Protein AF-A0A6L5FUK5-F1 (afdb_monomer)

pLDDT: mean 81.08, std 13.23, range [46.0, 97.44]

Sequence (174 aa):
MKKMRAMWQTFRSDVDRRVRTTRMLGLLFLAGGFVVIAKAWDGASNHVRVDSQFPYLLSGGFMGVGLIVTGCMLLVLASMRSERQAQSKQFDDMATLLSRTLGRMSSPAGATGTEAIQVLAGGDTYHVAGCRVLEGKPDLPAITVRQAAAEGLAPCRSCDPPRLAEVTEQNSSN

Nearest PDB structures (foldseek):
  6s1k-assembly1_E  TM=4.528E-01  e=1.231E+00  Escherichia coli str. K-12 substr. MG1655star
  7a0g-assembly1_FFF  TM=4.263E-01  e=5.834E+00  Serratia marcescens
  4ilo-assembly1_A  TM=3.418E-01  e=5.495E+00  Chlamydia trachomatis L2/434/Bu

Secondary structure (DSSP, 8-state):
-HHHHHHHHHHHHTHHHHHHHHHHHHHHHHHHHHHHHHHHHHHHHT-SSGGGHHHHHHHHHHHHHHHHHHHHHHHHHHHHHHHHHHHHHHHHHHHHHHHHHHHHHHS-TT--SSS--EEEEETTEEE-TT-GGGTT-----EEEHHHHHHTTPEEPTTT-PPPHHHHHHHTT--

Solvent-accessible surface area (backbone atoms only — not comparable to full-atom values): 9576 Å² total; per-residue (Å²): 115,71,69,60,55,53,54,51,47,59,72,66,65,42,58,69,53,51,47,50,50,40,38,52,50,12,52,48,31,33,53,48,12,54,52,40,36,54,53,22,49,52,60,28,70,76,44,94,51,66,81,72,22,53,62,35,50,52,54,23,44,56,52,14,52,51,31,30,53,52,10,51,50,38,37,50,55,36,48,55,55,52,50,56,52,53,53,53,51,52,52,53,52,51,52,52,51,48,50,52,50,51,49,55,71,70,44,70,90,75,68,80,66,73,73,74,55,64,26,33,52,53,89,68,27,30,34,40,87,85,39,76,90,47,73,88,60,93,84,55,60,75,40,35,44,62,54,40,56,74,73,64,40,42,68,30,84,90,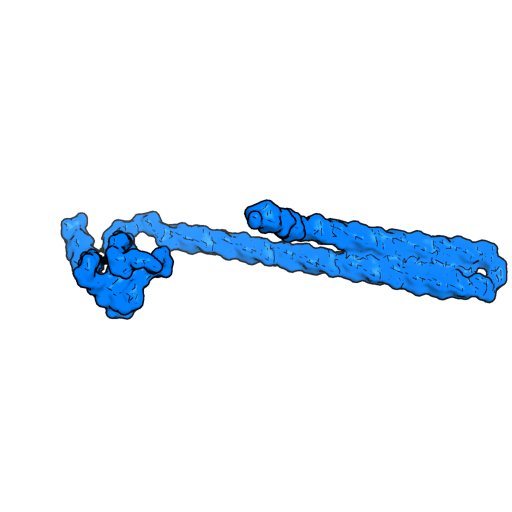55,63,40,83,46,61,69,59,44,54,53,59,55,71,75,112

Structure (mmCIF, N/CA/C/O backbone):
data_AF-A0A6L5FUK5-F1
#
_entry.id   AF-A0A6L5FUK5-F1
#
loop_
_atom_site.group_PDB
_atom_site.id
_atom_site.type_symbol
_atom_site.label_atom_id
_atom_site.label_alt_id
_atom_site.label_comp_id
_atom_site.label_asym_id
_atom_site.label_entity_id
_atom_site.label_seq_id
_atom_site.pdbx_PDB_ins_code
_atom_site.Cartn_x
_atom_site.Cartn_y
_atom_site.Cartn_z
_atom_site.occupancy
_atom_site.B_iso_or_equiv
_atom_site.auth_seq_id
_atom_site.auth_comp_id
_atom_site.auth_asym_id
_atom_site.auth_atom_id
_atom_site.pdbx_PDB_model_num
ATOM 1 N N . MET A 1 1 ? -31.038 10.322 1.437 1.00 53.75 1 MET A N 1
ATOM 2 C CA . MET A 1 1 ? -29.813 10.281 2.279 1.00 53.75 1 MET A CA 1
ATOM 3 C C . MET A 1 1 ? -29.239 8.875 2.524 1.00 53.75 1 MET A C 1
ATOM 5 O O . MET A 1 1 ? -28.025 8.732 2.481 1.00 53.75 1 MET A O 1
ATOM 9 N N . LYS A 1 2 ? -30.044 7.812 2.720 1.00 61.56 2 LYS A N 1
ATOM 10 C CA . LYS A 1 2 ? -29.534 6.432 2.937 1.00 61.56 2 LYS A CA 1
ATOM 11 C C . LYS A 1 2 ? -28.675 5.869 1.785 1.00 61.56 2 LYS A C 1
ATOM 13 O O . LYS A 1 2 ? -27.647 5.255 2.044 1.00 61.56 2 LYS A O 1
ATOM 18 N N . LYS A 1 3 ? -29.036 6.151 0.525 1.00 60.94 3 LYS A N 1
ATOM 19 C CA . LYS A 1 3 ? -28.283 5.689 -0.661 1.00 60.94 3 LYS A CA 1
ATOM 20 C C . LYS A 1 3 ? -26.854 6.253 -0.743 1.00 60.94 3 LYS A C 1
ATOM 22 O O . LYS A 1 3 ? -25.947 5.546 -1.160 1.00 60.94 3 LYS A O 1
ATOM 27 N N . MET A 1 4 ? -26.634 7.485 -0.275 1.00 62.34 4 MET A N 1
ATOM 28 C CA . MET A 1 4 ? -25.300 8.104 -0.271 1.00 62.34 4 MET A CA 1
ATOM 29 C C . MET A 1 4 ? -24.371 7.478 0.776 1.00 62.34 4 MET A C 1
ATOM 31 O O . MET A 1 4 ? -23.194 7.283 0.496 1.00 62.34 4 MET A O 1
ATOM 35 N N . ARG A 1 5 ? -24.898 7.092 1.950 1.00 67.75 5 ARG A N 1
ATOM 36 C CA . ARG A 1 5 ? -24.122 6.362 2.969 1.00 67.75 5 ARG A CA 1
ATOM 37 C C . ARG A 1 5 ? -23.733 4.958 2.499 1.00 67.75 5 ARG A C 1
ATOM 39 O O . ARG A 1 5 ? -22.586 4.572 2.688 1.00 67.75 5 ARG A O 1
ATOM 46 N N . ALA A 1 6 ? -24.646 4.243 1.839 1.00 65.50 6 ALA A N 1
ATOM 47 C CA . ALA A 1 6 ? -24.370 2.915 1.286 1.00 65.50 6 ALA A CA 1
ATOM 48 C C . ALA A 1 6 ? -23.279 2.957 0.200 1.00 65.50 6 ALA A C 1
ATOM 50 O O . ALA A 1 6 ? -22.350 2.158 0.226 1.00 65.50 6 ALA A O 1
ATOM 51 N N . MET A 1 7 ? -23.328 3.954 -0.690 1.00 59.06 7 MET A N 1
ATOM 52 C CA . MET A 1 7 ? -22.319 4.131 -1.740 1.00 59.06 7 MET A CA 1
ATOM 53 C C . MET A 1 7 ? -20.928 4.461 -1.169 1.00 59.06 7 MET A C 1
ATOM 55 O O . MET A 1 7 ? -19.912 3.960 -1.656 1.00 59.06 7 MET A O 1
ATOM 59 N N . TRP A 1 8 ? -20.881 5.241 -0.085 1.00 61.78 8 TRP A N 1
ATOM 60 C CA . TRP A 1 8 ? -19.642 5.555 0.631 1.00 61.78 8 TRP A CA 1
ATOM 61 C C . TRP A 1 8 ? -19.072 4.340 1.381 1.00 61.78 8 TRP A C 1
ATOM 63 O O . TRP A 1 8 ? -17.855 4.173 1.448 1.00 61.78 8 TRP A O 1
ATOM 73 N N . GLN A 1 9 ? -19.935 3.449 1.880 1.00 64.19 9 GLN A N 1
ATOM 74 C CA . GLN A 1 9 ? -19.527 2.177 2.483 1.00 64.19 9 GLN A CA 1
ATOM 75 C C . GLN A 1 9 ? -18.901 1.226 1.455 1.00 64.19 9 GLN A C 1
ATOM 77 O O . GLN A 1 9 ? -17.859 0.655 1.758 1.00 64.19 9 GLN A O 1
ATOM 82 N N . THR A 1 10 ? -19.423 1.141 0.226 1.00 63.06 10 THR A N 1
ATOM 83 C CA . THR A 1 10 ? -18.797 0.360 -0.866 1.00 63.06 10 THR A CA 1
ATOM 84 C C . THR A 1 10 ? -17.425 0.890 -1.294 1.00 63.06 10 THR A C 1
ATOM 86 O O . THR A 1 10 ? -16.534 0.123 -1.644 1.00 63.06 10 THR A O 1
ATOM 89 N N . PHE A 1 11 ? -17.204 2.206 -1.239 1.00 56.25 11 PHE A N 1
ATOM 90 C CA . PHE A 1 11 ? -15.893 2.785 -1.561 1.00 56.25 11 PHE A CA 1
ATOM 91 C C . PHE A 1 11 ? -14.857 2.560 -0.444 1.00 56.25 11 PHE A C 1
ATOM 93 O O . PHE A 1 11 ? -13.644 2.525 -0.696 1.00 56.25 11 PHE A O 1
ATOM 100 N N . ARG A 1 12 ? -15.352 2.411 0.793 1.00 59.16 12 ARG A N 1
ATOM 101 C CA . ARG A 1 12 ? -14.583 2.135 2.010 1.00 59.16 12 ARG A CA 1
ATOM 102 C C . ARG A 1 12 ? -14.350 0.632 2.232 1.00 59.16 12 ARG A C 1
ATOM 104 O O . ARG A 1 12 ? -13.392 0.289 2.912 1.00 59.16 12 ARG A O 1
ATOM 111 N N . SER A 1 13 ? -15.159 -0.245 1.630 1.00 59.88 13 SER A N 1
ATOM 112 C CA . SER A 1 13 ? -15.053 -1.706 1.766 1.00 59.88 13 SER A CA 1
ATOM 113 C C . SER A 1 13 ? -14.000 -2.355 0.865 1.00 59.88 13 SER A C 1
ATOM 115 O O . SER A 1 13 ? -13.596 -3.478 1.129 1.00 59.88 13 SER A O 1
ATOM 117 N N . ASP A 1 14 ? -13.491 -1.665 -0.157 1.00 66.81 14 ASP A N 1
ATOM 118 C CA . ASP A 1 14 ? -12.530 -2.247 -1.109 1.00 66.81 14 ASP A CA 1
ATOM 119 C C . ASP A 1 14 ? -11.057 -2.060 -0.683 1.00 66.81 14 ASP A C 1
ATOM 121 O O . ASP A 1 14 ? -10.169 -1.811 -1.502 1.00 66.81 14 ASP A O 1
ATOM 125 N N . VAL A 1 15 ? -10.763 -2.160 0.618 1.00 68.56 15 VAL A N 1
ATOM 126 C CA . VAL A 1 15 ? -9.381 -2.100 1.135 1.00 68.56 15 VAL A CA 1
ATOM 127 C C . VAL A 1 15 ? -8.523 -3.198 0.496 1.00 68.56 15 VAL A C 1
ATOM 129 O O . VAL A 1 15 ? -7.423 -2.916 0.015 1.00 68.56 15 VAL A O 1
ATOM 132 N N . ASP A 1 16 ? -9.063 -4.412 0.386 1.00 76.25 16 ASP A N 1
ATOM 133 C CA . ASP A 1 16 ? -8.394 -5.546 -0.262 1.00 76.25 16 ASP A CA 1
ATOM 134 C C . ASP A 1 16 ? -8.146 -5.303 -1.753 1.00 76.25 16 ASP A C 1
ATOM 136 O O . ASP A 1 16 ? -7.093 -5.654 -2.299 1.00 76.25 16 ASP A O 1
ATOM 140 N N . ARG A 1 17 ? -9.097 -4.645 -2.421 1.00 79.94 17 ARG A N 1
ATOM 141 C CA . ARG A 1 17 ? -8.989 -4.319 -3.841 1.00 79.94 17 ARG A CA 1
ATOM 142 C C . ARG A 1 17 ? -7.904 -3.280 -4.075 1.00 79.94 17 ARG A C 1
ATOM 144 O O . ARG A 1 17 ? -7.072 -3.489 -4.947 1.00 79.94 17 ARG A O 1
ATOM 151 N N . ARG A 1 18 ? -7.819 -2.243 -3.233 1.00 81.75 18 ARG A N 1
ATOM 152 C CA . ARG A 1 18 ? -6.745 -1.233 -3.280 1.00 81.75 18 ARG A CA 1
ATOM 153 C C . ARG A 1 18 ? -5.362 -1.858 -3.101 1.00 81.75 18 ARG A C 1
ATOM 155 O O . ARG A 1 18 ? -4.462 -1.519 -3.862 1.00 81.75 18 ARG A O 1
ATOM 162 N N . VAL A 1 19 ? -5.194 -2.795 -2.162 1.00 85.12 19 VAL A N 1
ATOM 163 C CA . VAL A 1 19 ? -3.914 -3.506 -1.961 1.00 85.12 19 VAL A CA 1
ATOM 164 C C . VAL A 1 19 ? -3.540 -4.325 -3.200 1.00 85.12 19 VAL A C 1
ATOM 166 O O . VAL A 1 19 ? -2.391 -4.265 -3.645 1.00 85.12 19 VAL A O 1
ATOM 169 N N . ARG A 1 20 ? -4.497 -5.040 -3.812 1.00 87.00 20 ARG A N 1
ATOM 170 C CA . ARG A 1 20 ? -4.259 -5.741 -5.089 1.00 87.00 20 ARG A CA 1
ATOM 171 C C . ARG A 1 20 ? -3.911 -4.781 -6.217 1.00 87.00 20 ARG A C 1
ATOM 173 O O . ARG A 1 20 ? -2.965 -5.055 -6.947 1.00 87.00 20 ARG A O 1
ATOM 180 N N . THR A 1 21 ? -4.625 -3.666 -6.356 1.00 88.44 21 THR A N 1
ATOM 181 C CA . THR A 1 21 ? -4.351 -2.681 -7.408 1.00 88.44 21 THR A CA 1
ATOM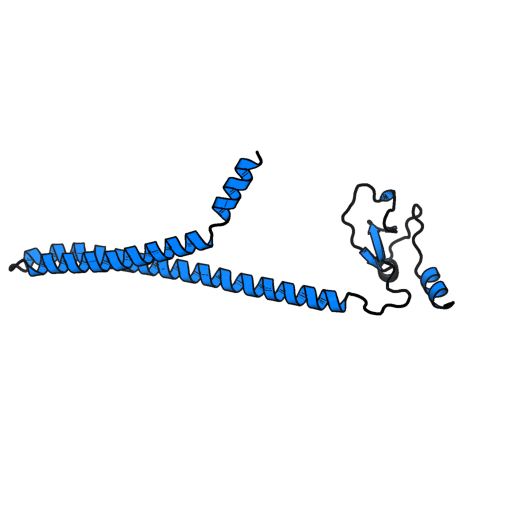 182 C C . THR A 1 21 ? -2.964 -2.071 -7.235 1.00 88.44 21 THR A C 1
ATOM 184 O O . THR A 1 21 ? -2.237 -1.972 -8.215 1.00 88.44 21 THR A O 1
ATOM 187 N N . THR A 1 22 ? -2.541 -1.738 -6.008 1.00 91.31 22 THR A N 1
ATOM 188 C CA . THR A 1 22 ? -1.179 -1.241 -5.746 1.00 91.31 22 THR A CA 1
ATOM 189 C C . THR A 1 22 ? -0.115 -2.285 -6.089 1.00 91.31 22 THR A C 1
ATOM 191 O O . THR A 1 22 ? 0.886 -1.934 -6.706 1.00 91.31 22 THR A O 1
ATOM 194 N N . ARG A 1 23 ? -0.336 -3.568 -5.762 1.00 93.25 23 ARG A N 1
ATOM 195 C CA . ARG A 1 23 ? 0.582 -4.656 -6.149 1.00 93.25 23 ARG A CA 1
ATOM 196 C C . ARG A 1 23 ? 0.679 -4.822 -7.665 1.00 93.25 23 ARG A C 1
ATOM 198 O O . ARG A 1 23 ? 1.782 -4.891 -8.193 1.00 93.25 23 ARG A O 1
ATOM 205 N N . MET A 1 24 ? -0.459 -4.836 -8.358 1.00 93.69 24 MET A N 1
ATOM 206 C CA . MET A 1 24 ? -0.502 -4.931 -9.821 1.00 93.69 24 MET A CA 1
ATOM 207 C C . MET A 1 24 ? 0.178 -3.729 -10.484 1.00 93.69 24 MET A C 1
ATOM 209 O O . MET A 1 24 ? 0.941 -3.910 -11.426 1.00 93.69 24 MET A O 1
ATOM 213 N N . LEU A 1 25 ? -0.032 -2.518 -9.957 1.00 94.56 25 LEU A N 1
ATOM 214 C CA . LEU A 1 25 ? 0.637 -1.309 -10.439 1.00 94.56 25 LEU A CA 1
ATOM 215 C C . LEU A 1 25 ? 2.158 -1.389 -10.226 1.00 94.56 25 LEU A C 1
ATOM 217 O O . LEU A 1 25 ? 2.913 -1.082 -11.140 1.00 94.56 25 LEU A O 1
ATOM 221 N N . GLY A 1 26 ? 2.612 -1.852 -9.056 1.00 94.25 26 GLY A N 1
ATOM 222 C CA . GLY A 1 26 ? 4.036 -2.050 -8.769 1.00 94.25 26 GLY A CA 1
ATOM 223 C C . GLY A 1 26 ? 4.696 -3.061 -9.712 1.00 94.25 26 GLY A C 1
ATOM 224 O O . GLY A 1 26 ? 5.755 -2.777 -10.268 1.00 94.25 26 GLY A O 1
ATOM 225 N N . LEU A 1 27 ? 4.039 -4.200 -9.963 1.00 95.81 27 LEU A N 1
ATOM 226 C CA . LEU A 1 27 ? 4.497 -5.202 -10.934 1.00 95.81 27 LEU A CA 1
ATOM 227 C C . LEU A 1 27 ? 4.532 -4.654 -12.366 1.00 95.81 27 LEU A C 1
ATOM 229 O O . LEU A 1 27 ? 5.468 -4.943 -13.105 1.00 95.81 2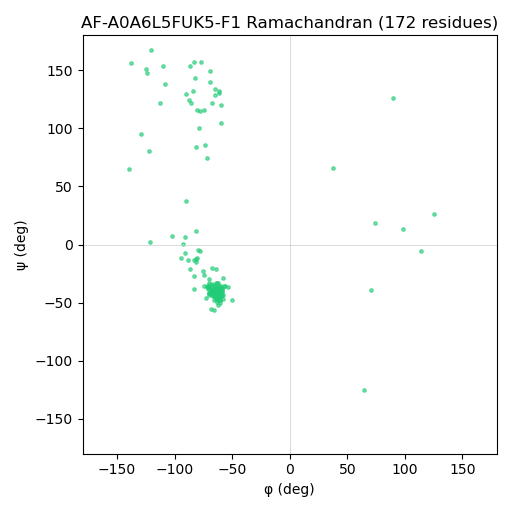7 LEU A O 1
ATOM 233 N N . LEU A 1 28 ? 3.546 -3.837 -12.748 1.00 96.56 28 LEU A N 1
ATOM 234 C CA . LEU A 1 28 ? 3.499 -3.199 -14.062 1.00 96.56 28 LEU A CA 1
ATOM 235 C C . LEU A 1 28 ? 4.661 -2.220 -14.254 1.00 96.56 28 LEU A C 1
ATOM 237 O O . LEU A 1 28 ? 5.303 -2.247 -15.298 1.00 96.56 28 LEU A O 1
ATOM 241 N N . PHE A 1 29 ? 4.966 -1.392 -13.252 1.00 95.88 29 PHE A N 1
ATOM 242 C CA . PHE A 1 29 ? 6.117 -0.481 -13.291 1.00 95.88 29 PHE A CA 1
ATOM 243 C C . PHE A 1 29 ? 7.443 -1.245 -13.351 1.00 95.88 29 PHE A C 1
ATOM 245 O O . PHE A 1 29 ? 8.332 -0.876 -14.115 1.00 95.88 29 PHE A O 1
ATOM 252 N N . LEU A 1 30 ? 7.555 -2.343 -12.600 1.00 96.38 30 LEU A N 1
ATOM 253 C CA . LEU A 1 30 ? 8.735 -3.199 -12.619 1.00 96.38 30 LEU A CA 1
ATOM 254 C C . LEU A 1 30 ? 8.951 -3.823 -14.007 1.00 96.38 30 LEU A C 1
ATOM 256 O O . LEU A 1 30 ? 10.024 -3.678 -14.590 1.00 96.38 30 LEU A O 1
ATOM 260 N N . ALA A 1 31 ? 7.917 -4.455 -14.568 1.00 97.19 31 ALA A N 1
ATOM 261 C CA . ALA A 1 31 ? 7.966 -5.052 -15.901 1.00 97.19 31 ALA A CA 1
ATOM 262 C C . ALA A 1 31 ? 8.209 -3.998 -16.993 1.00 97.19 31 ALA A C 1
ATOM 264 O O . ALA A 1 31 ? 9.047 -4.194 -17.871 1.00 97.19 31 ALA A O 1
ATOM 265 N N . GLY A 1 32 ? 7.530 -2.851 -16.908 1.00 96.44 32 GLY A N 1
ATOM 266 C CA . GLY A 1 32 ? 7.729 -1.724 -17.815 1.00 96.44 32 GLY A CA 1
ATOM 267 C C . GLY A 1 32 ? 9.169 -1.209 -17.799 1.00 96.44 32 GLY A C 1
ATOM 268 O O . GLY A 1 32 ? 9.719 -0.916 -18.856 1.00 96.44 32 GLY A O 1
ATOM 269 N N . GLY A 1 33 ? 9.812 -1.170 -16.629 1.00 95.62 33 GLY A N 1
ATOM 270 C CA . GLY A 1 33 ? 11.202 -0.743 -16.495 1.00 95.62 33 GLY A CA 1
ATOM 271 C C . GLY A 1 33 ? 12.166 -1.673 -17.230 1.00 95.62 33 GLY A C 1
ATOM 272 O O . GLY A 1 33 ? 13.016 -1.201 -17.983 1.00 95.62 33 GLY A O 1
ATOM 273 N N . PHE A 1 34 ? 11.974 -2.992 -17.113 1.00 96.00 34 PHE A N 1
ATOM 274 C CA . PHE A 1 34 ? 12.739 -3.975 -17.889 1.00 96.00 34 PHE A CA 1
ATOM 275 C C . PHE A 1 34 ? 12.525 -3.833 -19.401 1.00 96.00 34 PHE A C 1
ATOM 277 O O . PHE A 1 34 ? 13.484 -3.929 -20.165 1.00 96.00 34 PHE A O 1
ATOM 284 N N . VAL A 1 35 ? 11.295 -3.552 -19.842 1.00 95.94 35 VAL A N 1
ATOM 285 C CA . VAL A 1 35 ? 10.993 -3.318 -21.265 1.00 95.94 35 VAL A CA 1
ATOM 286 C C . VAL A 1 35 ? 11.700 -2.066 -21.789 1.00 95.94 35 VAL A C 1
ATOM 288 O O . VAL A 1 35 ? 12.266 -2.101 -22.882 1.00 95.94 35 VAL A O 1
ATOM 291 N N . VAL A 1 36 ? 11.712 -0.973 -21.018 1.00 94.88 36 VAL A N 1
ATOM 292 C CA . VAL A 1 36 ? 12.430 0.262 -21.384 1.00 94.88 36 VAL A CA 1
ATOM 293 C C . VAL A 1 36 ? 13.930 -0.000 -21.510 1.00 94.88 36 VAL A C 1
ATOM 295 O O . VAL A 1 36 ? 14.529 0.419 -22.497 1.00 94.88 36 VAL A O 1
ATOM 298 N N . ILE A 1 37 ? 14.526 -0.745 -20.573 1.00 93.38 37 ILE A N 1
ATOM 299 C CA . ILE A 1 37 ? 15.950 -1.112 -20.626 1.00 93.38 37 ILE A CA 1
ATOM 300 C C . ILE A 1 37 ? 16.249 -1.974 -21.858 1.00 93.38 37 ILE A C 1
ATOM 302 O O . ILE A 1 37 ? 17.211 -1.701 -22.571 1.00 93.38 37 ILE A O 1
ATOM 306 N N . ALA A 1 38 ? 15.410 -2.969 -22.159 1.00 93.31 38 ALA A N 1
ATOM 307 C CA . ALA A 1 38 ? 15.583 -3.814 -23.339 1.00 93.31 38 ALA A CA 1
ATOM 308 C C . ALA A 1 38 ? 15.497 -3.010 -24.649 1.00 93.31 38 ALA A C 1
ATOM 310 O O . ALA A 1 38 ? 16.313 -3.203 -25.547 1.00 93.31 38 ALA A O 1
ATOM 311 N N . LYS A 1 39 ? 14.555 -2.060 -24.752 1.00 91.38 39 LYS A N 1
ATOM 312 C CA . LYS A 1 39 ? 14.462 -1.159 -25.913 1.00 91.38 39 LYS A CA 1
ATOM 313 C C . LYS A 1 39 ? 15.634 -0.184 -26.004 1.00 91.38 39 LYS A C 1
ATOM 315 O O . LYS A 1 39 ? 16.083 0.115 -27.106 1.00 91.38 39 LYS A O 1
ATOM 320 N N . ALA A 1 40 ? 16.143 0.297 -24.874 1.00 91.06 40 ALA A N 1
ATOM 321 C CA . ALA A 1 40 ? 17.330 1.145 -24.849 1.00 91.06 40 ALA A CA 1
ATOM 322 C C . ALA A 1 40 ? 18.582 0.387 -25.313 1.00 91.06 40 ALA A C 1
ATOM 324 O O . ALA A 1 40 ? 19.393 0.936 -26.055 1.00 91.06 40 ALA A O 1
ATOM 325 N N . TRP A 1 41 ? 18.709 -0.883 -24.923 1.00 90.19 41 TRP A N 1
ATOM 326 C CA . TRP A 1 41 ? 19.774 -1.774 -25.376 1.00 90.19 41 TRP A CA 1
ATOM 327 C C . TRP A 1 41 ? 19.716 -2.032 -26.887 1.00 90.19 41 TRP A C 1
ATOM 329 O O . TRP A 1 41 ? 20.736 -1.945 -27.568 1.00 90.19 41 TRP A O 1
ATOM 339 N N . ASP A 1 42 ? 18.523 -2.289 -27.424 1.00 89.25 42 ASP A N 1
ATOM 340 C CA . ASP A 1 42 ? 18.304 -2.453 -28.866 1.00 89.25 42 ASP A CA 1
ATOM 341 C C . ASP A 1 42 ? 18.746 -1.194 -29.638 1.00 89.25 42 ASP A C 1
ATOM 343 O O . ASP A 1 42 ? 19.552 -1.270 -30.563 1.00 89.25 42 ASP A O 1
ATOM 347 N N . GLY A 1 43 ? 18.344 -0.009 -29.162 1.00 85.12 43 GLY A N 1
ATOM 348 C CA . GLY A 1 43 ? 18.770 1.272 -29.734 1.00 85.12 43 GLY A CA 1
ATOM 349 C C . GLY A 1 43 ? 20.283 1.507 -29.666 1.00 85.12 43 GLY A C 1
ATOM 350 O O . GLY A 1 43 ? 20.882 1.946 -30.644 1.00 85.12 43 GLY A O 1
ATOM 351 N N . ALA A 1 44 ? 20.923 1.181 -28.541 1.00 87.50 44 ALA A N 1
ATOM 352 C CA . ALA A 1 44 ? 22.370 1.327 -28.389 1.00 87.50 44 ALA A CA 1
ATOM 353 C C . ALA A 1 44 ? 23.157 0.342 -29.276 1.00 87.50 44 ALA A C 1
ATOM 355 O O . ALA A 1 44 ? 24.163 0.723 -29.871 1.00 87.50 44 ALA A O 1
ATOM 356 N N . SER A 1 45 ? 22.696 -0.904 -29.401 1.00 86.44 45 SER A N 1
ATOM 357 C CA . SER A 1 45 ? 23.393 -1.952 -30.163 1.00 86.44 45 SER A CA 1
ATOM 358 C C . SER A 1 45 ? 23.263 -1.809 -31.684 1.00 86.44 45 SER A C 1
ATOM 360 O O . SER A 1 45 ? 24.139 -2.264 -32.417 1.00 86.44 45 SER A O 1
ATOM 362 N N . ASN A 1 46 ? 22.230 -1.116 -32.172 1.00 87.00 46 ASN A N 1
ATOM 363 C CA . ASN A 1 46 ? 22.030 -0.867 -33.601 1.00 87.00 46 ASN A CA 1
ATOM 364 C C . ASN A 1 46 ? 22.935 0.253 -34.176 1.00 87.00 46 ASN A C 1
ATOM 366 O O . ASN A 1 46 ? 22.936 0.501 -35.382 1.00 87.00 46 ASN A O 1
ATOM 370 N N . HIS A 1 47 ? 23.717 0.952 -33.341 1.00 83.56 47 HIS A N 1
ATOM 371 C CA . HIS A 1 47 ? 24.590 2.051 -33.765 1.00 83.56 47 HIS A CA 1
ATOM 372 C C . HIS A 1 47 ? 26.085 1.713 -33.623 1.00 83.56 47 HIS A C 1
ATOM 374 O O . HIS A 1 47 ? 26.595 1.483 -32.530 1.00 83.56 47 HIS A O 1
ATOM 380 N N . VAL A 1 48 ? 26.824 1.777 -34.739 1.00 79.44 48 VAL A N 1
ATOM 381 C CA . VAL A 1 48 ? 28.269 1.456 -34.807 1.00 79.44 48 VAL A CA 1
ATOM 382 C C . VAL A 1 48 ? 29.146 2.502 -34.100 1.00 79.44 48 VAL A C 1
ATOM 384 O O . VAL A 1 48 ? 30.213 2.182 -33.583 1.00 79.44 48 VAL A O 1
ATOM 387 N N . ARG A 1 49 ? 28.712 3.768 -34.062 1.00 84.81 49 ARG A N 1
ATOM 388 C CA . ARG A 1 49 ? 29.454 4.864 -33.421 1.00 84.81 49 ARG A CA 1
ATOM 389 C C . ARG A 1 49 ? 29.106 4.972 -31.941 1.00 84.81 49 ARG A C 1
ATOM 391 O O . ARG A 1 49 ? 27.949 5.211 -31.605 1.00 84.81 49 ARG A O 1
ATOM 398 N N . VAL A 1 50 ? 30.125 4.907 -31.085 1.00 83.19 50 VAL A N 1
ATOM 399 C CA . VAL A 1 50 ? 29.992 4.968 -29.618 1.00 83.19 50 VAL A CA 1
ATOM 400 C C . VAL A 1 50 ? 29.345 6.279 -29.147 1.00 83.19 50 VAL A C 1
ATOM 402 O O . VAL A 1 50 ? 28.513 6.261 -28.244 1.00 83.19 50 VAL A O 1
ATOM 405 N N . ASP A 1 51 ? 29.622 7.403 -29.819 1.00 85.75 51 ASP A N 1
ATOM 406 C CA . ASP A 1 51 ? 29.034 8.716 -29.491 1.00 85.75 51 ASP A CA 1
ATOM 407 C C . ASP A 1 51 ? 27.499 8.705 -29.517 1.00 85.75 51 ASP A C 1
ATOM 409 O O . ASP A 1 51 ? 26.841 9.369 -28.718 1.00 85.75 51 ASP A O 1
ATOM 413 N N . SER A 1 52 ? 26.918 7.934 -30.440 1.00 83.25 52 SER A N 1
ATOM 414 C CA . SER A 1 52 ? 25.470 7.821 -30.601 1.00 83.25 52 SER A CA 1
ATOM 415 C C . SER A 1 52 ? 24.838 6.846 -29.603 1.00 83.25 52 SER A C 1
ATOM 417 O O . SER A 1 52 ? 23.621 6.857 -29.460 1.00 83.25 52 SER A O 1
ATOM 419 N N . GLN A 1 53 ? 25.631 6.037 -28.888 1.00 84.38 53 GLN A N 1
ATOM 420 C CA . GLN A 1 53 ? 25.144 5.057 -27.905 1.00 84.38 53 GLN A CA 1
ATOM 421 C C . GLN A 1 53 ? 24.884 5.694 -26.533 1.00 84.38 53 GLN A C 1
ATOM 423 O O . GLN A 1 53 ? 23.890 5.375 -25.878 1.00 84.38 53 GLN A O 1
ATOM 428 N N . PHE A 1 54 ? 25.743 6.633 -26.113 1.00 84.69 54 PHE A N 1
ATOM 429 C CA . PHE A 1 54 ? 25.629 7.340 -24.832 1.00 84.69 54 PHE A CA 1
ATOM 430 C C . PHE A 1 54 ? 24.243 7.938 -24.551 1.00 84.69 54 PHE A C 1
ATOM 432 O O . PHE A 1 54 ? 23.738 7.701 -23.453 1.00 84.69 54 PHE A O 1
ATOM 439 N N . PRO A 1 55 ? 23.587 8.664 -25.479 1.00 87.00 55 PRO A N 1
ATOM 440 C CA . PRO A 1 55 ? 22.274 9.240 -25.199 1.00 87.00 55 PRO A CA 1
ATOM 441 C C . PRO A 1 55 ? 21.204 8.182 -24.893 1.00 87.00 55 PRO A C 1
ATOM 443 O O . PRO A 1 55 ? 20.426 8.384 -23.963 1.00 87.00 55 PRO A O 1
ATOM 446 N N . TYR A 1 56 ? 21.199 7.036 -25.588 1.00 84.88 56 TYR A N 1
ATOM 447 C CA . TYR A 1 56 ? 20.245 5.948 -25.324 1.00 84.88 56 TYR A CA 1
ATOM 448 C C . TYR A 1 56 ? 20.489 5.266 -23.977 1.00 84.88 56 TYR A C 1
ATOM 450 O O . TYR A 1 56 ? 19.536 4.952 -23.262 1.00 84.88 56 TYR A O 1
ATOM 458 N N . LEU A 1 57 ? 21.757 5.069 -23.606 1.00 84.75 57 LEU A N 1
ATOM 459 C CA . LEU A 1 57 ? 22.126 4.496 -22.312 1.00 84.75 57 LEU A CA 1
ATOM 460 C C . LEU A 1 57 ? 21.770 5.436 -21.158 1.00 84.75 57 LEU A C 1
ATOM 462 O O . LEU A 1 57 ? 21.260 4.981 -20.135 1.00 84.75 57 LEU A O 1
ATOM 466 N N . LEU A 1 58 ? 21.979 6.743 -21.337 1.00 89.25 58 LEU A N 1
ATOM 467 C CA . LEU A 1 58 ? 21.628 7.741 -20.335 1.00 89.25 58 LEU A CA 1
ATOM 468 C C . LEU A 1 58 ? 20.105 7.802 -20.151 1.00 89.25 58 LEU A C 1
ATOM 470 O O . LEU A 1 58 ? 19.604 7.596 -19.047 1.00 89.25 58 LEU A O 1
ATOM 474 N N . SER A 1 59 ? 19.350 8.037 -21.229 1.00 89.88 59 SER A N 1
ATOM 475 C CA . SER A 1 59 ? 17.901 8.237 -21.124 1.00 89.88 59 SER A CA 1
ATOM 476 C C . SER A 1 59 ? 17.164 6.947 -20.767 1.00 89.88 59 SER A C 1
ATOM 478 O O . SER A 1 59 ? 16.289 6.957 -19.905 1.00 89.88 59 SER A O 1
ATOM 480 N N . GLY A 1 60 ? 17.528 5.827 -21.393 1.00 87.56 60 GLY A N 1
ATOM 481 C CA . GLY A 1 60 ? 16.903 4.527 -21.162 1.00 87.56 60 GLY A CA 1
ATOM 482 C C . GLY A 1 60 ? 17.300 3.891 -19.832 1.00 87.56 60 GLY A C 1
ATOM 483 O O . GLY A 1 60 ? 16.457 3.286 -19.169 1.00 87.56 60 GLY A O 1
ATOM 484 N N . GLY A 1 61 ? 18.551 4.079 -19.401 1.00 89.75 61 GLY A N 1
ATOM 485 C CA . GLY A 1 61 ? 19.049 3.596 -18.116 1.00 89.75 61 GLY A CA 1
ATOM 486 C C . GLY A 1 61 ? 18.408 4.326 -16.940 1.00 89.75 61 GLY A C 1
ATOM 487 O O . GLY A 1 61 ? 17.775 3.687 -16.100 1.00 89.75 61 GLY A O 1
ATOM 488 N N . PHE A 1 62 ? 18.495 5.661 -16.897 1.00 92.62 62 PHE A N 1
ATOM 489 C CA . PHE A 1 62 ? 17.910 6.437 -15.796 1.00 92.62 62 PHE A CA 1
ATOM 490 C C . PHE A 1 62 ? 16.390 6.276 -15.717 1.00 92.62 62 PHE A C 1
ATOM 492 O O . PHE A 1 62 ? 15.853 6.063 -14.628 1.00 92.62 62 PHE A O 1
ATOM 499 N N . MET A 1 63 ? 15.692 6.317 -16.857 1.00 92.88 63 MET A N 1
ATOM 500 C CA . MET A 1 63 ? 14.241 6.131 -16.884 1.00 92.88 63 MET A CA 1
ATOM 501 C C . MET A 1 63 ? 13.840 4.704 -16.486 1.00 92.88 63 MET A C 1
ATOM 503 O O . MET A 1 63 ? 12.929 4.532 -15.678 1.00 92.88 63 MET A O 1
ATOM 507 N N . GLY A 1 64 ? 14.535 3.685 -17.003 1.00 94.56 64 GLY A N 1
ATOM 508 C CA . GLY A 1 64 ? 14.272 2.282 -16.687 1.00 94.56 64 GLY A CA 1
ATOM 509 C C . GLY A 1 64 ? 14.505 1.959 -15.211 1.00 94.56 64 GLY A C 1
ATOM 510 O O . GLY A 1 64 ? 13.618 1.419 -14.550 1.00 94.56 64 GLY A O 1
ATOM 511 N N . VAL A 1 65 ? 15.654 2.362 -14.662 1.00 95.94 65 VAL A N 1
ATOM 512 C CA . VAL A 1 65 ? 15.979 2.174 -13.239 1.00 95.94 65 VAL A CA 1
ATOM 513 C C . VAL A 1 65 ? 15.009 2.951 -12.349 1.00 95.94 65 VAL A C 1
ATOM 515 O O . VAL A 1 65 ? 14.517 2.399 -11.367 1.00 95.94 65 VAL A O 1
ATOM 518 N N . GLY A 1 66 ? 14.659 4.192 -12.703 1.00 96.19 66 GLY A N 1
ATOM 519 C CA . GLY A 1 66 ? 13.671 4.980 -11.963 1.00 96.19 66 GLY A CA 1
ATOM 520 C C . GLY A 1 66 ? 12.298 4.301 -11.894 1.00 96.19 66 GLY A C 1
ATOM 521 O O . GLY A 1 66 ? 11.664 4.286 -10.833 1.00 96.19 66 GLY A O 1
ATOM 522 N N . LEU A 1 67 ? 11.862 3.674 -12.993 1.00 96.06 67 LEU A N 1
ATOM 523 C CA . LEU A 1 67 ? 10.611 2.914 -13.045 1.00 96.06 67 LEU A CA 1
ATOM 524 C C . LEU A 1 67 ? 10.672 1.649 -12.174 1.00 96.06 67 LEU A C 1
ATOM 526 O O . LEU A 1 67 ? 9.739 1.391 -11.414 1.00 96.06 67 LEU A O 1
ATOM 530 N N . ILE A 1 68 ? 11.788 0.911 -12.225 1.00 97.12 68 ILE A N 1
ATOM 531 C CA . ILE A 1 68 ? 12.040 -0.280 -11.395 1.00 97.12 68 ILE A CA 1
ATOM 532 C C . ILE A 1 68 ? 12.031 0.087 -9.908 1.00 97.12 68 ILE A C 1
ATOM 534 O O . ILE A 1 68 ? 11.315 -0.538 -9.131 1.00 97.12 68 ILE A O 1
ATOM 538 N N . VAL A 1 69 ? 12.779 1.120 -9.506 1.00 97.44 69 VAL A N 1
ATOM 539 C CA . VAL A 1 69 ? 12.867 1.571 -8.105 1.00 97.44 69 VAL A CA 1
ATOM 540 C C . VAL A 1 69 ? 11.497 2.003 -7.591 1.00 97.44 69 VAL A C 1
ATOM 542 O O . VAL A 1 69 ? 11.086 1.599 -6.503 1.00 97.44 69 VAL A O 1
ATOM 545 N N . THR A 1 70 ? 10.754 2.764 -8.395 1.00 96.44 70 THR A N 1
ATOM 546 C CA . THR A 1 70 ? 9.388 3.180 -8.056 1.00 96.44 70 THR A CA 1
ATOM 547 C C . THR A 1 70 ? 8.455 1.971 -7.925 1.00 96.44 70 THR A C 1
ATOM 549 O O . THR A 1 70 ? 7.691 1.887 -6.963 1.00 96.44 70 THR A O 1
ATOM 552 N N . GLY A 1 71 ? 8.546 0.995 -8.836 1.00 96.19 71 GLY A N 1
ATOM 553 C CA . GLY A 1 71 ? 7.790 -0.259 -8.780 1.00 96.19 71 GLY A CA 1
ATOM 554 C C . GLY A 1 71 ? 8.086 -1.073 -7.518 1.00 96.19 71 GLY A C 1
ATOM 555 O O . GLY A 1 71 ? 7.162 -1.462 -6.802 1.00 96.19 71 GLY A O 1
ATOM 556 N N . CYS A 1 72 ? 9.365 -1.258 -7.184 1.00 96.62 72 CYS A N 1
ATOM 557 C CA . CYS A 1 72 ? 9.799 -1.921 -5.954 1.00 96.62 72 CYS A CA 1
ATOM 558 C C . CYS A 1 72 ? 9.285 -1.195 -4.705 1.00 96.62 72 CYS A C 1
ATOM 560 O O . CYS A 1 72 ? 8.741 -1.835 -3.804 1.00 96.62 72 CYS A O 1
ATOM 562 N N . MET A 1 73 ? 9.379 0.137 -4.667 1.00 96.25 73 MET A N 1
ATOM 563 C CA . MET A 1 73 ? 8.869 0.936 -3.552 1.00 96.25 73 MET A CA 1
ATOM 564 C C . MET A 1 73 ? 7.356 0.754 -3.364 1.00 96.25 73 MET A C 1
ATOM 566 O O . MET A 1 73 ? 6.886 0.571 -2.241 1.00 96.25 73 MET A O 1
ATOM 570 N N . LEU A 1 74 ? 6.576 0.734 -4.451 1.00 94.19 74 LEU A N 1
ATOM 571 C CA . LEU A 1 74 ? 5.134 0.462 -4.392 1.00 94.19 74 LEU A CA 1
ATOM 572 C C . LEU A 1 74 ? 4.825 -0.942 -3.852 1.00 94.19 74 LEU A C 1
ATOM 574 O O . LEU A 1 74 ? 3.877 -1.099 -3.077 1.00 94.19 74 LEU A O 1
ATOM 578 N N . LEU A 1 75 ? 5.620 -1.952 -4.220 1.00 94.69 75 LEU A N 1
ATOM 579 C CA . LEU A 1 75 ? 5.468 -3.318 -3.711 1.00 94.69 75 LEU A CA 1
ATOM 580 C C . LEU A 1 75 ? 5.776 -3.413 -2.214 1.00 94.69 75 LEU A C 1
ATOM 582 O O . LEU A 1 75 ? 5.001 -4.038 -1.489 1.00 94.69 75 LEU A O 1
ATOM 586 N N . VAL A 1 76 ? 6.831 -2.744 -1.740 1.00 95.50 76 VAL A N 1
ATOM 587 C CA . VAL A 1 76 ? 7.177 -2.670 -0.310 1.00 95.50 76 VAL A CA 1
ATOM 588 C C . VAL A 1 76 ? 6.090 -1.939 0.480 1.00 95.50 76 VAL A C 1
ATOM 590 O O . VAL A 1 76 ? 5.632 -2.409 1.518 1.00 95.50 76 VAL A O 1
ATOM 593 N N . LEU A 1 77 ? 5.584 -0.813 -0.025 1.00 92.19 77 LEU A N 1
ATOM 594 C CA . LEU A 1 77 ? 4.472 -0.115 0.625 1.00 92.19 77 LEU A CA 1
ATOM 595 C C . LEU A 1 77 ? 3.209 -0.988 0.687 1.00 92.19 77 LEU A C 1
ATOM 597 O O . LEU A 1 77 ? 2.469 -0.941 1.674 1.00 92.19 77 LEU A O 1
ATOM 601 N N . ALA A 1 78 ? 2.956 -1.799 -0.343 1.00 91.06 78 ALA A N 1
ATOM 602 C CA . ALA A 1 78 ? 1.854 -2.751 -0.341 1.00 91.06 78 ALA A CA 1
ATOM 603 C C . ALA A 1 78 ? 2.075 -3.915 0.643 1.00 91.06 78 ALA A C 1
ATOM 605 O O . ALA A 1 78 ? 1.111 -4.317 1.301 1.00 91.06 78 ALA A O 1
ATOM 606 N N . SER A 1 79 ? 3.303 -4.437 0.785 1.00 89.88 79 SER A N 1
ATOM 607 C CA . SER A 1 79 ? 3.625 -5.488 1.763 1.00 89.88 79 SER A CA 1
ATOM 608 C C . SER A 1 79 ? 3.474 -4.976 3.193 1.00 89.88 79 SER A C 1
ATOM 610 O O . SER A 1 79 ? 2.710 -5.561 3.962 1.00 89.88 79 SER A O 1
ATOM 612 N N . MET A 1 80 ? 4.037 -3.806 3.502 1.00 89.81 80 MET A N 1
ATOM 613 C CA . MET A 1 80 ? 3.916 -3.179 4.820 1.00 89.81 80 MET A CA 1
ATOM 614 C C . MET A 1 80 ? 2.461 -2.909 5.208 1.00 89.81 80 MET A C 1
ATOM 616 O O . MET A 1 80 ? 2.060 -3.127 6.351 1.00 89.81 80 MET A O 1
ATOM 620 N N . ARG A 1 81 ? 1.630 -2.446 4.264 1.00 86.88 81 ARG A N 1
ATOM 621 C CA . ARG A 1 81 ? 0.193 -2.256 4.517 1.00 86.88 81 ARG A CA 1
ATOM 622 C C . ARG A 1 81 ? -0.517 -3.578 4.799 1.00 86.88 81 ARG A C 1
ATOM 624 O O . ARG A 1 81 ? -1.372 -3.607 5.680 1.00 86.88 81 ARG A O 1
ATOM 631 N N . SER A 1 82 ? -0.169 -4.652 4.088 1.00 85.50 82 SER A N 1
ATOM 632 C CA . SER A 1 82 ? -0.756 -5.972 4.345 1.00 85.50 82 SER A CA 1
ATOM 633 C C . SER A 1 82 ? -0.312 -6.574 5.680 1.00 85.50 82 SER A C 1
ATOM 635 O O . SER A 1 82 ? -1.135 -7.150 6.383 1.00 85.50 82 SER A O 1
ATOM 637 N N . GLU A 1 83 ? 0.947 -6.379 6.073 1.00 88.50 83 GLU A N 1
ATOM 638 C CA . GLU A 1 83 ? 1.486 -6.857 7.351 1.00 88.50 83 GLU A CA 1
ATOM 639 C C . GLU A 1 83 ? 0.828 -6.150 8.537 1.00 88.50 83 GLU A C 1
ATOM 641 O O . GLU A 1 83 ? 0.387 -6.806 9.477 1.00 88.50 83 GLU A O 1
ATOM 646 N N . ARG A 1 84 ? 0.658 -4.822 8.461 1.00 85.69 84 ARG A N 1
ATOM 647 C CA . ARG A 1 84 ? -0.053 -4.054 9.497 1.00 85.69 84 ARG A CA 1
ATOM 648 C C . ARG A 1 84 ? -1.495 -4.531 9.690 1.00 85.69 84 ARG A C 1
ATOM 650 O O . ARG A 1 84 ? -1.967 -4.599 10.819 1.00 85.69 84 ARG A O 1
ATOM 657 N N . GLN A 1 85 ? -2.185 -4.884 8.603 1.00 81.50 85 GLN A N 1
ATOM 658 C CA . GLN A 1 85 ? -3.546 -5.428 8.674 1.00 81.50 85 GLN A CA 1
ATOM 659 C C . GLN A 1 85 ? -3.587 -6.851 9.234 1.00 81.50 85 GLN A C 1
ATOM 661 O O . GLN A 1 85 ? -4.540 -7.209 9.922 1.00 81.50 85 GLN A O 1
ATOM 666 N N . ALA A 1 86 ? -2.580 -7.672 8.931 1.00 85.19 86 ALA A N 1
ATOM 667 C CA . ALA A 1 86 ? -2.478 -9.011 9.497 1.00 85.19 86 ALA A CA 1
ATOM 668 C C . ALA A 1 86 ? -2.262 -8.947 11.017 1.00 85.19 86 ALA A C 1
ATOM 670 O O . ALA A 1 86 ? -2.934 -9.663 11.754 1.00 85.19 86 ALA A O 1
ATOM 671 N N . GLN A 1 87 ? -1.397 -8.042 11.487 1.00 82.19 87 GLN A N 1
ATOM 672 C CA . GLN A 1 87 ? -1.131 -7.848 12.915 1.00 82.19 87 GLN A CA 1
ATOM 673 C C . GLN A 1 87 ? -2.367 -7.355 13.677 1.00 82.19 87 GLN A C 1
ATOM 675 O O . GLN A 1 87 ? -2.698 -7.918 14.716 1.00 82.19 87 GLN A O 1
ATOM 680 N N . SER A 1 88 ? -3.092 -6.352 13.163 1.00 85.25 88 SER A N 1
ATOM 681 C CA . SER A 1 88 ? -4.277 -5.828 13.860 1.00 85.25 88 SER A CA 1
ATOM 682 C C . SER A 1 88 ? -5.370 -6.887 14.031 1.00 85.25 88 SER A C 1
ATOM 684 O O . SER A 1 88 ? -5.965 -6.983 15.098 1.00 85.25 88 SER A O 1
ATOM 686 N N . LYS A 1 89 ? -5.589 -7.729 13.011 1.00 87.94 89 LYS A N 1
ATOM 687 C CA . LYS A 1 89 ? -6.566 -8.827 13.080 1.00 87.94 89 LYS A CA 1
ATOM 688 C C . LYS A 1 89 ? -6.197 -9.861 14.142 1.00 87.94 89 LYS A C 1
ATOM 690 O O . LYS A 1 89 ? -7.074 -10.314 14.864 1.00 87.94 89 LYS A O 1
ATOM 695 N N . GLN A 1 90 ? -4.911 -10.196 14.269 1.00 91.12 90 GLN A N 1
ATOM 696 C CA . GLN A 1 90 ? -4.447 -11.117 15.312 1.00 91.12 90 GLN A CA 1
ATOM 697 C C . GLN A 1 90 ? -4.739 -10.566 16.713 1.00 91.12 90 GLN A C 1
ATOM 699 O O . GLN A 1 90 ? -5.230 -11.307 17.559 1.00 91.12 90 GLN A O 1
ATOM 704 N N . PHE A 1 91 ? -4.501 -9.269 16.948 1.00 92.25 91 PHE A N 1
ATOM 705 C CA . PHE A 1 91 ? -4.838 -8.633 18.225 1.00 92.25 91 PHE A CA 1
ATOM 706 C C . PHE A 1 91 ? -6.344 -8.636 18.505 1.00 92.25 91 PHE A C 1
ATOM 708 O O . PHE A 1 91 ? -6.737 -8.981 19.618 1.00 92.25 91 PHE A O 1
ATOM 715 N N . ASP A 1 92 ? -7.182 -8.309 17.518 1.00 92.69 92 ASP A N 1
ATOM 716 C CA . ASP A 1 92 ? -8.644 -8.327 17.670 1.00 92.69 92 ASP A CA 1
ATOM 717 C C . ASP A 1 92 ? -9.176 -9.742 17.950 1.00 92.69 92 ASP A C 1
ATOM 719 O O . ASP A 1 92 ? -10.032 -9.931 18.821 1.00 92.69 92 ASP A O 1
ATOM 723 N N . ASP A 1 93 ? -8.639 -10.756 17.267 1.00 93.75 93 ASP A N 1
ATOM 724 C CA . ASP A 1 93 ? -8.984 -12.158 17.503 1.00 93.75 93 ASP A CA 1
ATOM 725 C C . ASP A 1 93 ? -8.565 -12.593 18.915 1.00 93.75 93 ASP A C 1
ATOM 727 O O . ASP A 1 93 ? -9.376 -13.164 19.649 1.00 93.75 93 ASP A O 1
ATOM 731 N N . MET A 1 94 ? -7.338 -12.269 19.344 1.00 94.19 94 MET A N 1
ATOM 732 C CA . MET A 1 94 ? -6.864 -12.549 20.705 1.00 94.19 94 MET A CA 1
ATOM 733 C C . MET A 1 94 ? -7.721 -11.839 21.759 1.00 94.19 94 MET A C 1
ATOM 735 O O . MET A 1 94 ? -8.137 -12.474 22.728 1.00 94.19 94 MET A O 1
ATOM 739 N N . ALA A 1 95 ? -8.049 -10.560 21.560 1.00 94.06 95 ALA A N 1
ATOM 740 C CA . ALA A 1 95 ? -8.914 -9.793 22.456 1.00 94.06 95 ALA A CA 1
ATOM 741 C C . ALA A 1 95 ? -10.323 -10.400 22.542 1.00 94.06 95 ALA A C 1
ATOM 743 O O . ALA A 1 95 ? -10.894 -10.496 23.628 1.00 94.06 95 ALA A O 1
ATOM 744 N N . THR A 1 96 ? -10.863 -10.876 21.419 1.00 95.38 96 THR A N 1
ATOM 745 C CA . THR A 1 96 ? -12.173 -11.536 21.356 1.00 95.38 96 THR A CA 1
ATOM 746 C C . THR A 1 96 ? -12.164 -12.901 22.050 1.00 95.38 96 THR A C 1
ATOM 748 O O . THR A 1 96 ? -13.136 -13.289 22.700 1.00 95.38 96 THR A O 1
ATOM 751 N N . LEU A 1 97 ? -11.073 -13.660 21.940 1.00 94.44 97 LEU A N 1
ATOM 752 C CA . LEU A 1 97 ? -10.921 -14.928 22.653 1.00 94.44 97 LEU A CA 1
ATOM 753 C C . LEU A 1 97 ? -10.749 -14.709 24.159 1.00 94.44 97 LEU A C 1
ATOM 755 O O . LEU A 1 97 ? -11.389 -15.415 24.944 1.00 94.44 97 LEU A O 1
ATOM 759 N N . LEU A 1 98 ? -9.957 -13.712 24.569 1.00 95.50 98 LEU A N 1
ATOM 760 C CA . LEU A 1 98 ? -9.840 -13.327 25.975 1.00 95.50 98 LEU A CA 1
ATOM 761 C C . LEU A 1 98 ? -11.190 -12.882 26.532 1.00 95.50 98 LEU A C 1
ATOM 763 O O . LEU A 1 98 ? -11.589 -13.382 27.577 1.00 95.50 98 LEU A O 1
ATOM 767 N N . SER A 1 99 ? -11.924 -12.011 25.834 1.00 92.38 99 SER A N 1
ATOM 768 C CA . SER A 1 99 ? -13.222 -11.522 26.308 1.00 92.38 99 SER A CA 1
ATOM 769 C C . SER A 1 99 ? -14.261 -12.638 26.418 1.00 92.38 99 SER A C 1
ATOM 771 O O . SER A 1 99 ? -14.998 -12.682 27.397 1.00 92.38 99 SER A O 1
ATOM 773 N N . ARG A 1 100 ? -14.279 -13.608 25.493 1.00 91.88 100 ARG A N 1
ATOM 774 C CA . ARG A 1 100 ? -15.125 -14.811 25.617 1.00 91.88 100 ARG A CA 1
ATOM 775 C C . ARG A 1 100 ? -14.719 -15.700 26.789 1.00 91.88 100 ARG A C 1
ATOM 777 O O . ARG A 1 100 ? -15.586 -16.281 27.436 1.00 91.88 100 ARG A O 1
ATOM 784 N N . THR A 1 101 ? -13.422 -15.843 27.047 1.00 92.50 101 THR A N 1
ATOM 785 C CA . THR A 1 101 ? -12.916 -16.693 28.136 1.00 92.50 101 THR A CA 1
ATOM 786 C C . THR A 1 101 ? -13.179 -16.045 29.495 1.00 92.50 101 THR A C 1
ATOM 788 O O . THR A 1 101 ? -13.726 -16.699 30.380 1.00 92.50 101 THR A O 1
ATOM 791 N N . LEU A 1 102 ? -12.888 -14.749 29.634 1.00 91.25 102 LEU A N 1
ATOM 792 C CA . LEU A 1 102 ? -13.244 -13.939 30.801 1.00 91.25 102 LEU A CA 1
ATOM 793 C C . LEU A 1 102 ? -14.762 -13.903 30.997 1.00 91.25 102 LEU A C 1
ATOM 795 O O . LEU A 1 102 ? -15.226 -14.142 32.100 1.00 91.25 102 LEU A O 1
ATOM 799 N N . GLY A 1 103 ? -15.544 -13.731 29.929 1.00 85.75 103 GLY A N 1
ATOM 800 C CA . GLY A 1 103 ? -17.006 -13.784 29.979 1.00 85.75 103 GLY A CA 1
ATOM 801 C C . GLY A 1 103 ? -17.558 -15.138 30.437 1.00 85.75 103 GLY A C 1
ATOM 802 O O . GLY A 1 103 ? -18.537 -15.167 31.173 1.00 85.75 103 GLY A O 1
ATOM 803 N N . ARG A 1 104 ? -16.922 -16.267 30.077 1.00 79.88 104 ARG A N 1
ATOM 804 C CA . ARG A 1 104 ? -17.279 -17.586 30.637 1.00 79.88 104 ARG A CA 1
ATOM 805 C C . ARG A 1 104 ? -16.889 -17.736 32.103 1.00 79.88 104 ARG A C 1
ATOM 807 O O . ARG A 1 104 ? -17.636 -18.373 32.828 1.00 79.88 104 ARG A O 1
ATOM 814 N N . MET A 1 105 ? -15.752 -17.183 32.528 1.00 74.12 105 MET A N 1
ATOM 815 C CA . MET A 1 105 ? -15.347 -17.204 33.940 1.00 74.12 105 MET A CA 1
ATOM 816 C C . MET A 1 105 ? -16.220 -16.288 34.810 1.00 74.12 105 MET A C 1
ATOM 818 O O . MET A 1 105 ? -16.505 -16.628 35.951 1.00 74.12 105 MET A O 1
ATOM 822 N N . SER A 1 106 ? -16.670 -15.151 34.273 1.00 69.12 106 SER A N 1
ATOM 823 C CA . SER A 1 106 ? -17.579 -14.213 34.944 1.00 69.12 106 SER A CA 1
ATOM 824 C C . SER A 1 106 ? -19.054 -14.603 34.836 1.00 69.12 106 SER A C 1
ATOM 826 O O . SER A 1 106 ? -19.877 -14.040 35.550 1.00 69.12 106 SER A O 1
ATOM 828 N N . SER A 1 107 ? -19.411 -15.546 33.959 1.00 55.69 107 SER A N 1
ATOM 829 C CA . SER A 1 107 ? -20.751 -16.124 33.920 1.00 55.69 107 SER A CA 1
ATOM 830 C C . SER A 1 107 ? -20.863 -17.137 35.058 1.00 55.69 107 SER A C 1
ATOM 832 O O . SER A 1 107 ? -20.175 -18.159 35.013 1.00 55.69 107 SER A O 1
ATOM 834 N N . PRO A 1 108 ? -21.721 -16.913 36.067 1.00 53.94 108 PRO A N 1
ATOM 835 C CA . PRO A 1 108 ? -21.834 -17.818 37.192 1.00 53.94 108 PRO A CA 1
ATOM 836 C C . PRO A 1 108 ? -22.571 -19.084 36.748 1.00 53.94 108 PRO A C 1
ATOM 838 O O . PRO A 1 108 ? -23.784 -19.214 36.901 1.00 53.94 108 PRO A O 1
ATOM 841 N N . ALA A 1 109 ? -21.837 -20.049 36.202 1.00 50.81 109 ALA A N 1
ATOM 842 C CA . ALA A 1 109 ? -22.284 -21.431 36.156 1.00 50.81 109 ALA A CA 1
ATOM 843 C C . ALA A 1 109 ? -22.209 -21.988 37.590 1.00 50.81 109 ALA A C 1
ATOM 845 O O . ALA A 1 109 ? -21.279 -22.710 37.932 1.00 50.81 109 ALA A O 1
ATOM 846 N N . GLY A 1 110 ? -23.153 -21.572 38.444 1.00 51.00 110 GLY A N 1
ATOM 847 C CA . GLY A 1 110 ? -23.304 -22.089 39.809 1.00 51.00 110 GLY A CA 1
ATOM 848 C C . GLY A 1 110 ? -23.293 -21.072 40.956 1.00 51.00 110 GLY A C 1
ATOM 849 O O . GLY A 1 110 ? -22.947 -21.462 42.065 1.00 51.00 110 GLY A O 1
ATOM 850 N N . ALA A 1 111 ? -23.670 -19.800 40.758 1.00 48.56 111 ALA A N 1
ATOM 851 C CA . ALA A 1 111 ? -23.891 -18.898 41.900 1.00 48.56 111 ALA A CA 1
ATOM 852 C C . ALA A 1 111 ? -25.290 -19.114 42.499 1.00 48.56 111 ALA A C 1
ATOM 854 O O . ALA A 1 111 ? -26.248 -18.412 42.176 1.00 48.56 111 ALA A O 1
ATOM 855 N N . THR A 1 112 ? -25.413 -20.105 43.376 1.00 49.53 112 THR A N 1
ATOM 856 C CA . THR A 1 112 ? -26.499 -20.164 44.358 1.00 49.53 112 THR A CA 1
ATOM 857 C C . THR A 1 112 ? -26.227 -19.150 45.466 1.00 49.53 112 THR A C 1
ATOM 859 O O . THR A 1 112 ? -25.264 -19.299 46.213 1.00 49.53 112 THR A O 1
ATOM 862 N N . GLY A 1 113 ? -27.097 -18.143 45.577 1.00 56.78 113 GLY A N 1
ATOM 863 C CA . GLY A 1 113 ? -27.236 -17.323 46.781 1.00 56.78 113 GLY A CA 1
ATOM 864 C C . GLY A 1 113 ? -26.353 -16.074 46.850 1.00 56.78 113 GLY A C 1
ATOM 865 O O . GLY A 1 113 ? -25.133 -16.131 46.757 1.00 56.78 113 GLY A O 1
ATOM 866 N N . THR A 1 114 ? -26.982 -14.923 47.083 1.00 51.44 114 THR A N 1
ATOM 867 C CA . THR A 1 114 ? -26.379 -13.619 47.442 1.00 51.44 114 THR A CA 1
ATOM 868 C C . THR A 1 114 ? -25.589 -12.858 46.362 1.00 51.44 114 THR A C 1
ATOM 870 O O . THR A 1 114 ? -25.734 -11.641 46.280 1.00 51.44 114 THR A O 1
ATOM 873 N N . GLU A 1 115 ? -24.799 -13.504 45.498 1.00 54.38 115 GLU A N 1
ATOM 874 C CA . GLU A 1 115 ? -23.921 -12.779 44.545 1.00 54.38 115 GLU A CA 1
ATOM 875 C C . GLU A 1 115 ? -24.568 -12.418 43.201 1.00 54.38 115 GLU A C 1
ATOM 877 O O . GLU A 1 115 ? -24.037 -11.601 42.451 1.00 54.38 115 GLU A O 1
ATOM 882 N N . ALA A 1 116 ? -25.729 -12.997 42.895 1.00 60.03 116 ALA A N 1
ATOM 883 C CA . ALA A 1 116 ? -26.363 -12.863 41.584 1.00 60.03 116 ALA A CA 1
ATOM 884 C C . ALA A 1 116 ? -27.348 -11.684 41.464 1.00 60.03 116 ALA A C 1
ATOM 886 O O . ALA A 1 116 ? -27.830 -11.412 40.364 1.00 60.03 116 ALA A O 1
ATOM 887 N N . ILE A 1 117 ? -27.671 -10.984 42.560 1.00 68.44 117 ILE A N 1
ATOM 888 C CA . ILE A 1 117 ? -28.612 -9.856 42.506 1.00 68.44 117 ILE A CA 1
ATOM 889 C C . ILE A 1 117 ? -27.876 -8.629 41.957 1.00 68.44 117 ILE A C 1
ATOM 891 O O . ILE A 1 117 ? -27.123 -7.957 42.667 1.00 68.44 117 ILE A O 1
ATOM 895 N N . GLN A 1 118 ? -28.082 -8.370 40.666 1.00 77.56 118 GLN A N 1
ATOM 896 C CA . GLN A 1 118 ? -27.536 -7.214 39.960 1.00 77.56 118 GLN A CA 1
ATOM 897 C C . GLN A 1 118 ? -28.439 -5.988 40.155 1.00 77.56 118 GLN A C 1
ATOM 899 O O . GLN A 1 118 ? -29.656 -6.058 39.974 1.00 77.56 118 GLN A O 1
ATOM 904 N N . VAL A 1 119 ? -27.826 -4.860 40.505 1.00 79.44 119 VAL A N 1
ATOM 905 C CA . VAL A 1 119 ? -28.439 -3.539 40.683 1.00 79.44 119 VAL A CA 1
ATOM 906 C C . VAL A 1 119 ? -27.721 -2.516 39.799 1.00 79.44 119 VAL A C 1
ATOM 908 O O . VAL A 1 119 ? -26.545 -2.662 39.478 1.00 79.44 119 VAL A O 1
ATOM 911 N N . LEU A 1 120 ? -28.427 -1.476 39.368 1.00 82.88 120 LEU A N 1
ATOM 912 C CA . LEU A 1 120 ? -27.882 -0.417 38.517 1.00 82.88 120 LEU A CA 1
ATOM 913 C C . LEU A 1 120 ? -27.318 0.709 39.388 1.00 82.88 120 LEU A C 1
ATOM 915 O O . LEU A 1 120 ? -28.028 1.214 40.261 1.00 82.88 120 LEU A O 1
ATOM 919 N N . ALA A 1 121 ? -26.077 1.133 39.140 1.00 80.00 121 ALA A N 1
ATOM 920 C CA . AL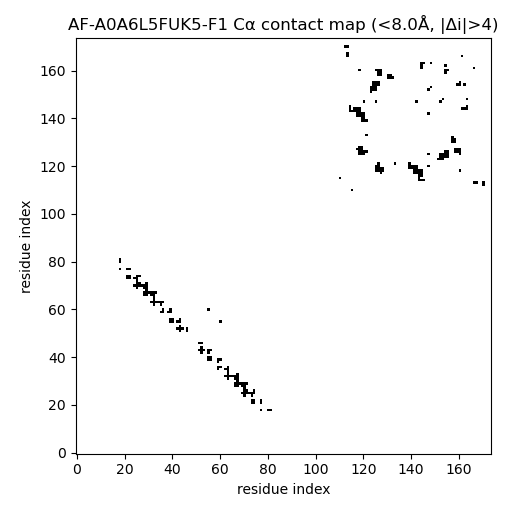A A 1 121 ? -25.476 2.274 39.835 1.00 80.00 121 ALA A CA 1
ATOM 921 C C . ALA A 1 121 ? -25.834 3.592 39.135 1.00 80.00 121 ALA A C 1
ATOM 923 O O . ALA A 1 121 ? -25.535 3.771 37.956 1.00 80.00 121 ALA A O 1
ATOM 924 N N . GLY A 1 122 ? -26.465 4.520 39.857 1.00 74.25 122 GLY A N 1
ATOM 925 C CA . GLY A 1 122 ? -26.883 5.833 39.371 1.00 74.25 122 GLY A CA 1
ATOM 926 C C . GLY A 1 122 ? -26.424 6.959 40.297 1.00 74.25 122 GLY A C 1
ATOM 927 O O . GLY A 1 122 ? -27.118 7.305 41.251 1.00 74.25 122 GLY A O 1
ATOM 928 N N . GLY A 1 123 ? -25.281 7.578 39.983 1.00 80.38 123 GLY A N 1
ATOM 929 C CA . GLY A 1 123 ? -24.690 8.622 40.831 1.00 80.38 123 GLY A CA 1
ATOM 930 C C . GLY A 1 123 ? -24.283 8.050 42.190 1.00 80.38 123 GLY A C 1
ATOM 931 O O . GLY A 1 123 ? -23.584 7.046 42.227 1.00 80.38 123 GLY A O 1
ATOM 932 N N . ASP A 1 124 ? -24.780 8.645 43.275 1.00 84.19 124 ASP A N 1
ATOM 933 C CA . ASP A 1 124 ? -24.530 8.195 44.657 1.00 84.19 124 ASP A CA 1
ATOM 934 C C . ASP A 1 124 ? -25.589 7.194 45.163 1.00 84.19 124 ASP A C 1
ATOM 936 O O . ASP A 1 124 ? -25.614 6.821 46.339 1.00 84.19 124 ASP A O 1
ATOM 940 N N . THR A 1 125 ? -26.496 6.761 44.282 1.00 85.62 125 THR A N 1
ATOM 941 C CA . THR A 1 125 ? -27.582 5.830 44.605 1.00 85.62 125 THR A CA 1
ATOM 942 C C . THR A 1 125 ? -27.570 4.592 43.716 1.00 85.62 125 THR A C 1
ATOM 944 O O . THR A 1 125 ? -27.218 4.667 42.542 1.00 85.62 125 THR A O 1
ATOM 947 N N . TYR A 1 126 ? -27.997 3.444 44.245 1.00 88.19 126 TYR A N 1
ATOM 948 C CA . TYR A 1 126 ? -28.227 2.235 43.446 1.00 88.19 126 TYR A CA 1
ATOM 949 C C . TYR A 1 126 ? -29.720 1.910 43.331 1.00 88.19 126 TYR A C 1
ATOM 951 O O . TYR A 1 126 ? -30.533 2.297 44.176 1.00 88.19 126 TYR A O 1
ATOM 959 N N . HIS A 1 127 ? -30.083 1.222 42.249 1.00 88.12 127 HIS A N 1
ATOM 960 C CA . HIS A 1 127 ? -31.463 1.013 41.822 1.00 88.12 127 HIS A CA 1
ATOM 961 C C . HIS A 1 127 ? -31.701 -0.424 41.347 1.00 88.12 127 HIS A C 1
ATOM 963 O O . HIS A 1 127 ? -30.790 -1.089 40.857 1.00 88.12 127 HIS A O 1
ATOM 969 N N . VAL A 1 128 ? -32.952 -0.885 41.400 1.00 84.88 128 VAL A N 1
ATOM 970 C CA . VAL A 1 128 ? -33.371 -2.095 40.672 1.00 84.88 128 VAL A CA 1
ATOM 971 C C . VAL A 1 128 ? -33.559 -1.804 39.180 1.00 84.88 128 VAL A C 1
ATOM 973 O O . VAL A 1 128 ? -33.817 -0.663 38.774 1.00 84.88 128 VAL A O 1
ATOM 976 N N . ALA A 1 129 ? -33.462 -2.849 38.357 1.00 78.38 129 ALA A N 1
ATOM 977 C CA . ALA A 1 129 ? -33.771 -2.764 36.935 1.00 78.38 129 ALA A CA 1
ATOM 978 C C . ALA A 1 129 ? -35.236 -2.324 36.737 1.00 78.38 129 ALA A C 1
ATOM 980 O O . ALA A 1 129 ? -36.156 -2.987 37.206 1.00 78.38 129 ALA A O 1
ATOM 981 N N . GLY A 1 130 ? -35.444 -1.187 36.062 1.00 74.44 130 GLY A N 1
ATOM 982 C CA . GLY A 1 130 ? -36.780 -0.626 35.805 1.00 74.44 130 GLY A CA 1
ATOM 983 C C . GLY A 1 130 ? -37.234 0.488 36.758 1.00 74.44 130 GLY A C 1
ATOM 984 O O . GLY A 1 130 ? -38.410 0.843 36.758 1.00 74.44 130 GLY A O 1
ATOM 985 N N . CYS A 1 131 ? -36.340 1.069 37.565 1.00 82.00 131 CYS A N 1
ATOM 986 C CA . CYS A 1 131 ? -36.679 2.238 38.380 1.00 82.00 131 CYS A CA 1
ATOM 987 C C . CYS A 1 131 ? -37.100 3.442 37.513 1.00 82.00 131 CYS A C 1
ATOM 989 O O . CYS A 1 131 ? -36.362 3.869 36.627 1.00 82.00 131 CYS A O 1
ATOM 991 N N . ARG A 1 132 ? -38.244 4.057 37.846 1.00 80.25 132 ARG A N 1
ATOM 992 C CA . ARG A 1 132 ? -38.789 5.247 37.166 1.00 80.25 132 ARG A CA 1
ATOM 993 C C . ARG A 1 132 ? -37.836 6.450 37.159 1.00 80.25 132 ARG A C 1
ATOM 995 O O . ARG A 1 132 ? -37.852 7.248 36.234 1.00 80.25 132 ARG A O 1
ATOM 1002 N N . VAL A 1 133 ? -36.967 6.568 38.165 1.00 78.12 133 VAL A N 1
ATOM 1003 C CA . VAL A 1 133 ? -35.950 7.638 38.254 1.00 78.12 133 VAL A CA 1
ATOM 1004 C C . VAL A 1 133 ? -34.877 7.505 37.160 1.00 78.12 133 VAL A C 1
ATOM 1006 O O . VAL A 1 133 ? -34.206 8.479 36.830 1.00 78.12 133 VAL A O 1
ATOM 1009 N N . LEU A 1 134 ? -34.730 6.314 36.568 1.00 74.00 134 LEU A N 1
ATOM 1010 C CA . LEU A 1 134 ? -33.784 6.032 35.487 1.00 74.00 134 LEU A CA 1
ATOM 1011 C C . LEU A 1 134 ? -34.395 6.207 34.085 1.00 7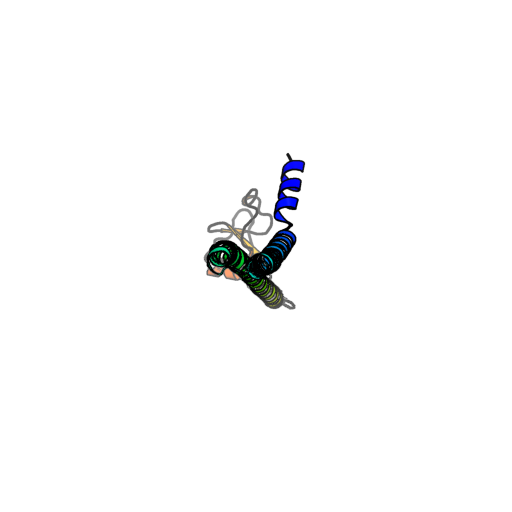4.00 134 LEU A C 1
ATOM 1013 O O . LEU A 1 134 ? -33.692 6.012 33.089 1.00 74.00 134 LEU A O 1
ATOM 1017 N N . GLU A 1 135 ? -35.675 6.591 33.979 1.00 67.81 135 GLU A N 1
ATOM 1018 C CA . GLU A 1 135 ? -36.325 6.892 32.699 1.00 67.81 135 GLU A CA 1
ATOM 1019 C C . GLU A 1 135 ? -35.577 8.038 31.992 1.00 67.81 135 GLU A C 1
ATOM 1021 O O . GLU A 1 135 ? -35.652 9.200 32.385 1.00 67.81 135 GLU A O 1
ATOM 1026 N N . GLY A 1 136 ? -34.802 7.692 30.956 1.00 65.44 136 GLY A N 1
ATOM 1027 C CA . GLY A 1 136 ? -33.979 8.629 30.180 1.00 65.44 136 GLY A CA 1
ATOM 1028 C C . GLY A 1 136 ? -32.458 8.440 30.291 1.00 65.44 136 GLY A C 1
ATOM 1029 O O . GLY A 1 136 ? -31.734 9.096 29.544 1.00 65.44 136 GLY A O 1
ATOM 1030 N N . LYS A 1 137 ? -31.953 7.533 31.146 1.00 65.88 137 LYS A N 1
ATOM 1031 C CA . LYS A 1 137 ? -30.518 7.168 31.240 1.00 65.88 137 LYS A CA 1
ATOM 1032 C C . LYS A 1 137 ? -30.297 5.660 31.006 1.00 65.88 137 LYS A C 1
ATOM 1034 O O . LYS A 1 137 ? -30.145 4.913 31.968 1.00 65.88 137 LYS A O 1
ATOM 1039 N N . PRO A 1 138 ? -30.280 5.196 29.744 1.00 59.88 138 PRO A N 1
ATOM 1040 C CA . PRO A 1 138 ? -30.310 3.768 29.416 1.00 59.88 138 PRO A CA 1
ATOM 1041 C C . PRO A 1 138 ? -28.961 3.025 29.490 1.00 59.88 138 PRO A C 1
ATOM 1043 O O . PRO A 1 138 ? -28.895 1.898 29.016 1.00 59.88 138 PRO A O 1
ATOM 1046 N N . ASP A 1 139 ? -27.900 3.604 30.061 1.00 66.69 139 ASP A N 1
ATOM 1047 C CA . ASP A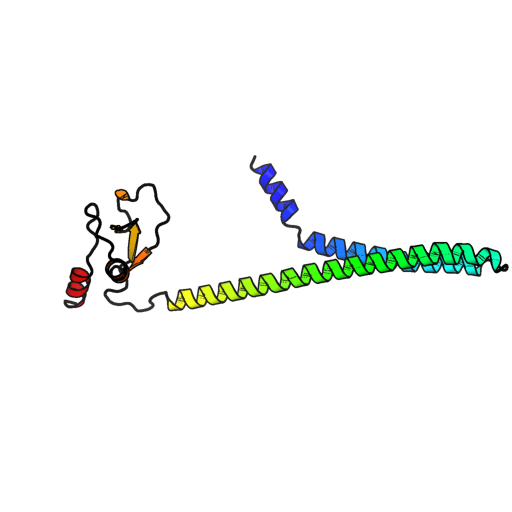 1 139 ? -26.547 3.022 29.986 1.00 66.69 139 ASP A CA 1
ATOM 1048 C C . ASP A 1 139 ? -25.801 3.152 31.325 1.00 66.69 139 ASP A C 1
ATOM 1050 O O . ASP A 1 139 ? -24.852 3.920 31.483 1.00 66.69 139 ASP A O 1
ATOM 1054 N N . LEU A 1 140 ? -26.320 2.461 32.342 1.00 75.31 140 LEU A N 1
ATOM 1055 C CA . LEU A 1 140 ? -25.762 2.457 33.695 1.00 75.31 140 LEU A CA 1
ATOM 1056 C C . LEU A 1 140 ? -25.102 1.102 33.975 1.00 75.31 140 LEU A C 1
ATOM 1058 O O . LEU A 1 140 ? -25.672 0.068 33.614 1.00 75.31 140 LEU A O 1
ATOM 1062 N N . PRO A 1 141 ? -23.920 1.081 34.615 1.00 78.31 141 PRO A N 1
ATOM 1063 C CA . PRO A 1 141 ? -23.234 -0.163 34.922 1.00 78.31 141 PRO A CA 1
ATOM 1064 C C . PRO A 1 141 ? -24.059 -0.995 35.913 1.00 78.31 141 PRO A C 1
ATOM 1066 O O . PRO A 1 141 ? -24.489 -0.503 36.961 1.00 78.31 141 PRO A O 1
ATOM 1069 N N . ALA A 1 142 ? -24.280 -2.264 35.565 1.00 82.75 142 ALA A N 1
ATOM 1070 C CA . ALA A 1 142 ? -24.870 -3.253 36.457 1.00 82.75 142 ALA A CA 1
ATOM 1071 C C . ALA A 1 142 ? -23.785 -3.778 37.407 1.00 82.75 142 ALA A C 1
ATOM 1073 O O . ALA A 1 142 ? -22.808 -4.386 36.967 1.00 82.75 142 ALA A O 1
ATOM 1074 N N . ILE A 1 143 ? -23.956 -3.524 38.702 1.00 82.81 143 ILE A N 1
ATOM 1075 C CA . ILE A 1 143 ? -23.060 -3.950 39.782 1.00 82.81 143 ILE A CA 1
ATOM 1076 C C . ILE A 1 143 ? -23.819 -4.837 40.773 1.00 82.81 143 ILE A C 1
ATOM 1078 O O . ILE A 1 143 ? -25.043 -4.929 40.740 1.00 82.81 143 ILE A O 1
ATOM 1082 N N . THR A 1 144 ? -23.114 -5.525 41.666 1.00 85.12 144 THR A N 1
ATOM 1083 C CA . THR A 1 144 ? -23.768 -6.348 42.700 1.00 85.12 144 THR A CA 1
ATOM 1084 C C . THR A 1 144 ? -24.183 -5.505 43.907 1.00 85.12 144 THR A C 1
ATOM 1086 O O . THR A 1 144 ? -23.576 -4.473 44.192 1.00 85.12 144 THR A O 1
ATOM 1089 N N . VAL A 1 145 ? -25.171 -5.972 44.680 1.00 83.31 145 VAL A N 1
ATOM 1090 C CA . VAL A 1 1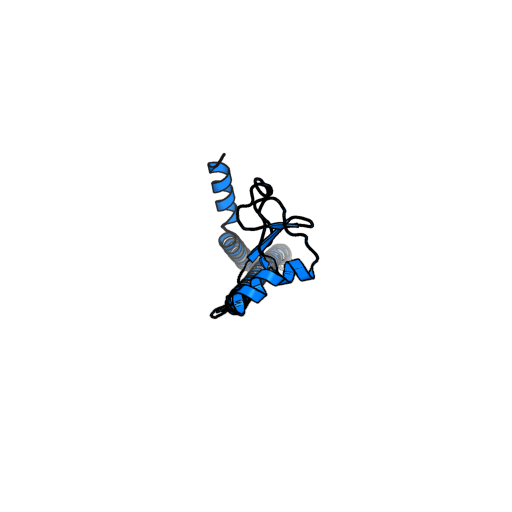45 ? -25.585 -5.318 45.943 1.00 83.31 145 VAL A CA 1
ATOM 1091 C C . VAL A 1 145 ? -24.407 -5.168 46.921 1.00 83.31 145 VAL A C 1
ATOM 1093 O O . VAL A 1 145 ? -24.288 -4.156 47.610 1.00 83.31 145 VAL A O 1
ATOM 1096 N N . ARG A 1 146 ? -23.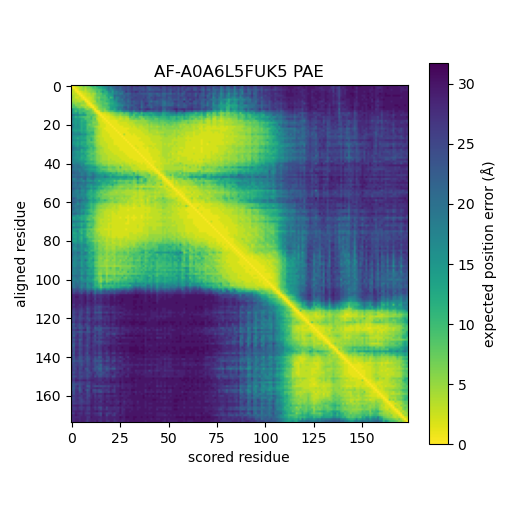492 -6.147 46.959 1.00 80.62 146 ARG A N 1
ATOM 1097 C CA . ARG A 1 146 ? -22.290 -6.087 47.806 1.00 80.62 146 ARG A CA 1
ATOM 1098 C C . ARG A 1 146 ? -21.311 -5.015 47.339 1.00 80.62 146 ARG A C 1
ATOM 1100 O O . ARG A 1 146 ? -20.763 -4.296 48.168 1.00 80.62 146 ARG A O 1
ATOM 1107 N N . GLN A 1 147 ? -21.110 -4.899 46.030 1.00 81.94 147 GLN A N 1
ATOM 1108 C CA . GLN A 1 147 ? -20.266 -3.858 45.456 1.00 81.94 147 GLN A CA 1
ATOM 1109 C C . GLN A 1 147 ? -20.853 -2.465 45.713 1.00 81.94 147 GLN A C 1
ATOM 1111 O O . GLN A 1 147 ? -20.123 -1.581 46.144 1.00 81.94 147 GLN A O 1
ATOM 1116 N N . ALA A 1 148 ? -22.172 -2.297 45.569 1.00 84.19 148 ALA A N 1
ATOM 1117 C CA . ALA A 1 148 ? -22.841 -1.034 45.875 1.00 84.19 148 ALA A CA 1
ATOM 1118 C C . ALA A 1 148 ? -22.668 -0.620 47.351 1.00 84.19 148 ALA A C 1
ATOM 1120 O O . ALA A 1 148 ? -22.440 0.549 47.653 1.00 84.19 148 ALA A O 1
ATOM 1121 N N . ALA A 1 149 ? -22.718 -1.584 48.277 1.00 82.19 149 ALA A N 1
ATOM 1122 C CA . ALA A 1 149 ? -22.445 -1.336 49.692 1.00 82.19 149 ALA A CA 1
ATOM 1123 C C . ALA A 1 149 ? -20.969 -0.986 49.963 1.00 82.19 149 ALA A C 1
ATOM 1125 O O . ALA A 1 149 ? -20.693 -0.108 50.776 1.00 82.19 149 ALA A O 1
ATOM 1126 N N . ALA A 1 150 ? -20.025 -1.642 49.278 1.00 83.75 150 ALA A N 1
ATOM 1127 C CA . ALA A 1 150 ? -18.591 -1.362 49.401 1.00 83.75 150 ALA A CA 1
ATOM 1128 C C . ALA A 1 150 ? -18.209 0.023 48.851 1.00 83.75 150 ALA A C 1
ATOM 1130 O O . ALA A 1 150 ? -17.337 0.690 49.400 1.00 83.75 150 ALA A O 1
ATOM 1131 N N . GLU A 1 151 ? -18.890 0.463 47.796 1.00 83.31 151 GLU A N 1
ATOM 1132 C CA . GLU A 1 151 ? -18.755 1.797 47.202 1.00 83.31 151 GLU A CA 1
ATOM 1133 C C . GLU A 1 151 ? -19.534 2.876 47.986 1.00 83.31 151 GLU A C 1
ATOM 1135 O O . GLU A 1 151 ? -19.418 4.061 47.686 1.00 83.31 151 GLU A O 1
ATOM 1140 N N . GLY A 1 152 ? -20.294 2.491 49.020 1.00 83.38 152 GLY A N 1
ATOM 1141 C CA . GLY A 1 152 ? -21.023 3.414 49.893 1.00 83.38 152 GLY A CA 1
ATOM 1142 C C . GLY A 1 152 ? -22.269 4.044 49.261 1.00 83.38 152 GLY A C 1
ATOM 1143 O O . GLY A 1 152 ? -22.743 5.065 49.760 1.00 83.38 152 GLY A O 1
ATOM 1144 N N . LEU A 1 153 ? -22.813 3.461 48.185 1.00 86.38 153 LEU A N 1
ATOM 1145 C CA . LEU A 1 153 ? -24.011 3.987 47.529 1.00 86.38 153 LEU A CA 1
ATOM 1146 C C . LEU A 1 153 ? -25.246 3.817 48.419 1.00 86.38 153 LEU A C 1
ATOM 1148 O O . LEU A 1 153 ? -25.465 2.773 49.041 1.00 86.38 153 LEU A O 1
ATOM 1152 N N . ALA A 1 154 ? -26.111 4.829 48.426 1.00 86.12 154 ALA A N 1
ATOM 1153 C CA . ALA A 1 154 ? -27.366 4.777 49.162 1.00 86.12 154 ALA A CA 1
ATOM 1154 C C . ALA A 1 154 ? -28.460 4.031 48.364 1.00 86.12 154 ALA A C 1
ATOM 1156 O O . ALA A 1 154 ? -28.558 4.183 47.143 1.00 86.12 154 ALA A O 1
ATOM 1157 N N . PRO A 1 155 ? -29.336 3.251 49.023 1.00 88.62 155 PRO A N 1
ATOM 1158 C CA . PRO A 1 155 ? -30.483 2.646 48.353 1.00 88.62 155 PRO A CA 1
ATOM 1159 C C . PRO A 1 155 ? -31.455 3.730 47.878 1.00 88.62 155 PRO A C 1
ATOM 1161 O O . PRO A 1 155 ? -31.814 4.647 48.625 1.00 88.62 155 PRO A O 1
ATOM 1164 N N . CYS A 1 156 ? -31.916 3.627 46.632 1.00 86.88 156 CYS A N 1
ATOM 1165 C CA . CYS A 1 156 ? -32.912 4.555 46.116 1.00 86.88 156 CYS A CA 1
ATOM 1166 C C . CYS A 1 156 ? -34.262 4.376 46.828 1.00 86.88 156 CYS A C 1
ATOM 1168 O O . CYS A 1 156 ? -34.900 3.331 46.736 1.00 86.88 156 CYS A O 1
ATOM 1170 N N . ARG A 1 157 ? -34.766 5.449 47.446 1.00 84.25 157 ARG A N 1
ATOM 1171 C CA . ARG A 1 157 ? -36.067 5.450 48.142 1.00 84.25 157 ARG A CA 1
ATOM 1172 C C . ARG A 1 157 ? -37.273 5.209 47.229 1.00 84.25 157 ARG A C 1
ATOM 1174 O O . ARG A 1 157 ? -38.332 4.849 47.719 1.00 84.25 157 ARG A O 1
ATOM 1181 N N . SER A 1 158 ? -37.141 5.448 45.922 1.00 85.50 158 SER A N 1
ATOM 1182 C CA . SER A 1 158 ? -38.255 5.299 44.975 1.00 85.50 158 SER A CA 1
ATOM 1183 C C . SER A 1 158 ? -38.460 3.864 44.499 1.00 85.50 158 SER A C 1
ATOM 1185 O O . SER A 1 158 ? -39.560 3.542 44.063 1.00 85.50 158 SER A O 1
ATOM 1187 N N . CYS A 1 159 ? -37.413 3.042 44.487 1.00 82.19 159 CYS A N 1
ATOM 1188 C CA . CYS A 1 159 ? -37.492 1.666 43.996 1.00 82.19 159 CYS A CA 1
ATOM 1189 C C . CYS A 1 159 ? -37.102 0.620 45.039 1.00 82.19 159 CYS A C 1
ATOM 1191 O O . CYS A 1 159 ? -37.070 -0.552 44.689 1.00 82.19 159 CYS A O 1
ATOM 1193 N N . ASP A 1 160 ? -36.779 1.067 46.256 1.00 83.44 160 ASP A N 1
ATOM 1194 C CA . ASP A 1 160 ? -36.466 0.272 47.447 1.00 83.44 160 ASP A CA 1
ATOM 1195 C C . ASP A 1 160 ? -35.666 -1.005 47.134 1.00 83.44 160 ASP A C 1
ATOM 1197 O O . ASP A 1 160 ? -36.186 -2.119 47.211 1.00 83.44 160 ASP A O 1
ATOM 1201 N N . PRO A 1 161 ? -34.414 -0.854 46.659 1.00 83.69 161 PRO A N 1
ATOM 1202 C CA . PRO A 1 161 ? -33.605 -1.993 46.265 1.00 83.69 161 PRO A CA 1
ATOM 1203 C C . PRO A 1 161 ? -33.189 -2.827 47.490 1.00 83.69 161 PRO A C 1
ATOM 1205 O O . PRO A 1 161 ? -32.960 -2.262 48.565 1.00 83.69 161 PRO A O 1
ATOM 1208 N N . PRO A 1 162 ? -33.022 -4.153 47.325 1.00 81.44 162 PRO A N 1
ATOM 1209 C CA . PRO A 1 162 ? -32.671 -5.049 48.421 1.00 81.44 162 PRO A CA 1
ATOM 1210 C C . PRO A 1 162 ? -31.318 -4.673 49.022 1.00 81.44 162 PRO A C 1
ATOM 1212 O O . PRO A 1 162 ? -30.335 -4.465 48.301 1.00 81.44 162 PRO A O 1
ATOM 1215 N N . ARG A 1 163 ? -31.265 -4.591 50.353 1.00 83.62 163 ARG A N 1
ATOM 1216 C CA . ARG A 1 163 ? -30.042 -4.225 51.079 1.00 83.62 163 ARG A CA 1
ATOM 1217 C C . ARG A 1 163 ? -29.190 -5.454 51.340 1.00 83.62 163 ARG A C 1
ATOM 1219 O O . ARG A 1 163 ? -29.703 -6.554 51.518 1.00 83.62 163 ARG A O 1
ATOM 1226 N N . LEU A 1 164 ? -27.878 -5.259 51.471 1.00 77.88 164 LEU A N 1
ATOM 1227 C CA . LEU A 1 164 ? -26.944 -6.358 51.734 1.00 77.88 164 LEU A CA 1
ATOM 1228 C C . LEU A 1 164 ? -27.333 -7.200 52.970 1.00 77.88 164 LEU A C 1
ATOM 1230 O O . LEU A 1 164 ? -27.182 -8.419 52.941 1.00 77.88 164 LEU A O 1
ATOM 1234 N N . ALA A 1 165 ? -27.869 -6.568 54.020 1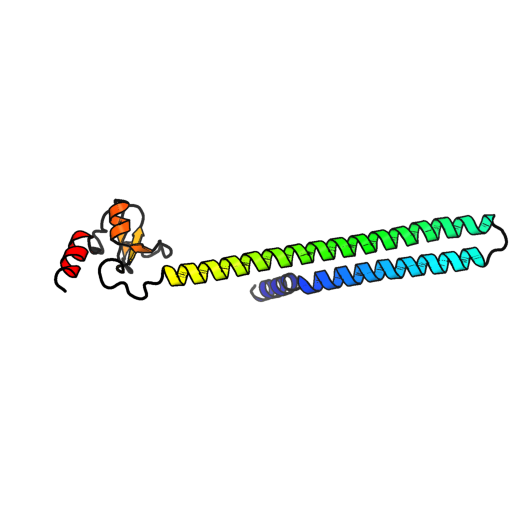.00 74.38 165 ALA A N 1
ATOM 1235 C CA . ALA A 1 165 ? -28.351 -7.255 55.222 1.00 74.38 165 ALA A CA 1
ATOM 1236 C C . ALA A 1 165 ? -29.523 -8.212 54.922 1.00 74.38 165 ALA A C 1
ATOM 1238 O O . ALA A 1 165 ? -29.462 -9.382 55.286 1.00 74.38 165 ALA A O 1
ATOM 1239 N N . GLU A 1 166 ? -30.530 -7.754 54.172 1.00 70.38 166 GLU A N 1
ATOM 1240 C CA . GLU A 1 166 ? -31.726 -8.541 53.822 1.00 70.38 166 GLU A CA 1
ATOM 1241 C C . GLU A 1 166 ? -31.387 -9.721 52.907 1.00 70.38 166 GLU A C 1
ATOM 1243 O O . GLU A 1 166 ? -31.890 -10.827 53.092 1.00 70.38 166 GLU A O 1
ATOM 1248 N N . VAL A 1 167 ? -30.483 -9.512 51.945 1.00 67.69 167 VAL A N 1
ATOM 1249 C CA . VAL A 1 167 ? -30.036 -10.582 51.041 1.00 67.69 167 VAL A CA 1
ATOM 1250 C C . VAL A 1 167 ? -29.264 -11.666 51.811 1.00 67.69 167 VAL A C 1
ATOM 1252 O O . VAL A 1 167 ? -29.387 -12.850 51.502 1.00 67.69 167 VAL A O 1
ATOM 1255 N N . THR A 1 168 ? -28.503 -11.281 52.841 1.00 67.69 168 THR A N 1
ATOM 1256 C CA . THR A 1 168 ? -27.734 -12.221 53.677 1.00 67.69 168 THR A CA 1
ATOM 1257 C C . THR A 1 168 ? -28.652 -13.071 54.571 1.00 67.69 168 THR A C 1
ATOM 1259 O O . THR A 1 168 ? -28.426 -14.273 54.725 1.00 67.69 168 THR A O 1
ATOM 1262 N N . GLU A 1 169 ? -29.720 -12.481 55.115 1.00 61.81 169 GLU A N 1
ATOM 1263 C CA . GLU A 1 169 ? -30.723 -13.181 55.935 1.00 61.81 169 GLU A CA 1
ATOM 1264 C C . GLU A 1 169 ? -31.591 -14.143 55.107 1.00 61.81 169 GLU A C 1
ATOM 1266 O O . GLU A 1 169 ? -31.819 -15.288 55.511 1.00 61.81 169 GLU A O 1
ATOM 1271 N N . GLN A 1 170 ? -32.009 -13.724 53.908 1.00 61.62 170 GLN A N 1
ATOM 1272 C CA . GLN A 1 170 ? -32.754 -14.573 52.971 1.00 61.62 170 GLN A CA 1
ATOM 1273 C C . GLN A 1 170 ? -31.949 -15.799 52.524 1.00 61.62 170 GLN A C 1
ATOM 1275 O O . GLN A 1 170 ? -32.518 -16.870 52.332 1.00 61.62 170 GLN A O 1
ATOM 1280 N N . ASN A 1 171 ? -30.626 -15.669 52.405 1.00 58.44 171 ASN A N 1
ATOM 1281 C CA . ASN A 1 171 ? -29.748 -16.774 52.028 1.00 58.44 171 ASN A CA 1
ATOM 1282 C C . ASN A 1 171 ? -29.400 -17.719 53.194 1.00 58.44 171 ASN A C 1
ATOM 1284 O O . ASN A 1 171 ? -28.831 -18.775 52.958 1.00 58.44 171 ASN A O 1
ATOM 1288 N N . SER A 1 172 ? -29.709 -17.337 54.439 1.00 54.50 172 SER A N 1
ATOM 1289 C CA . SER A 1 172 ? -29.486 -18.168 55.637 1.00 54.50 172 SER A CA 1
ATOM 1290 C C . SER A 1 172 ? -30.719 -18.991 56.036 1.00 54.50 172 SER A C 1
ATOM 1292 O O . SER A 1 172 ? -30.626 -19.860 56.898 1.00 54.50 172 SER A O 1
ATOM 1294 N N . SER A 1 173 ? -31.876 -18.699 55.433 1.00 51.81 173 SER A N 1
ATOM 1295 C CA . SER A 1 173 ? -33.171 -19.335 55.729 1.00 51.81 173 SER A CA 1
ATOM 1296 C C . SER A 1 173 ? -33.585 -20.385 54.686 1.00 51.81 173 SER A C 1
ATOM 1298 O O . SER A 1 173 ? -34.715 -20.871 54.724 1.00 51.81 173 SER A O 1
ATOM 1300 N N . ASN A 1 174 ? -32.692 -20.698 53.746 1.00 46.00 174 ASN A N 1
ATOM 1301 C CA . ASN A 1 174 ? -32.892 -21.598 52.611 1.00 46.00 174 ASN A CA 1
ATOM 1302 C C . ASN A 1 174 ? -31.730 -22.595 52.549 1.00 46.00 174 ASN A C 1
ATOM 1304 O O . ASN A 1 174 ? -31.975 -23.765 52.188 1.00 46.00 174 ASN A O 1
#

Mean predicted aligned error: 16.72 Å

Foldseek 3Di:
DVVVVVVVVVVVPCPVVVLVVLLVQLVVLQVVLVVLLVVLVVQLVVDPDNVSSVVSCVVSVVSSVVSNVVSVVSNVVSVVVVVVVVVVVVVVVVVVVVCVVVVVVPPPPPPDAQFPQWWFDDPLEIAHPPQPVCVPPPDTDTDGLVVNVVVNRHYDPRHRDDHSVNRVVVSVVD

Radius of gyration: 34.67 Å; Cα contacts (8 Å, |Δi|>4): 150; chains: 1; bounding box: 69×32×91 Å